Protein AF-A0A9D1E9Y3-F1 (afdb_monomer_lite)

Organism: NCBI:txid2840911

Sequence (82 aa):
MNKLVKDALVLTAITLVSGLALGAVYEITKEPIAQASEAATQEAYRTVFPDAASFEEYAEFDADMANEIAASAGYSGAEITD

Foldseek 3Di:
DDPVVVVVVVVVVVVVVVVVVVVVVCVVVVVVVVVVVVVVVFVVVCVVVVPDPGDDDPPPDDQVVVQVVCVVVVNVVDRDDD

pLDDT: mean 88.31,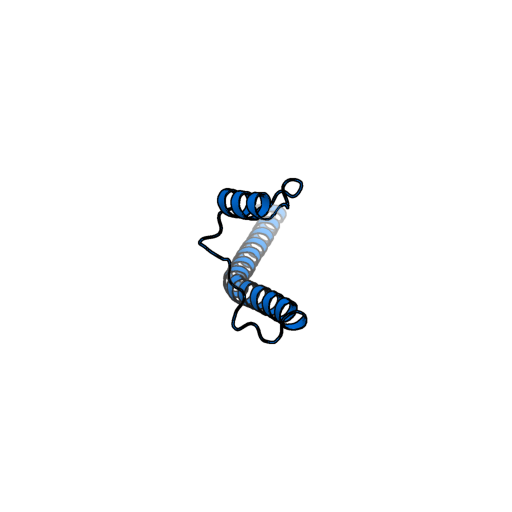 std 5.95, range [65.62, 97.62]

Radius of gyration: 26.33 Å; chains: 1; bounding box: 46×27×73 Å

Secondary structure (DSSP, 8-state):
--HHHHHHHHHHHHHHHHHHHHHHHHHHHHHHHHHHHHHHHHHHHHHH-TT-S-----TT--HHHHHHHHHHTT-TT-----

Structure (mmCIF, N/CA/C/O backbone):
data_AF-A0A9D1E9Y3-F1
#
_entry.id   AF-A0A9D1E9Y3-F1
#
loop_
_atom_site.group_PDB
_atom_site.id
_atom_site.type_symbol
_atom_site.label_atom_id
_atom_site.label_alt_id
_atom_site.label_comp_id
_atom_site.label_asym_id
_atom_site.label_entity_id
_atom_site.label_seq_id
_atom_site.pdbx_PDB_ins_code
_atom_site.Cartn_x
_atom_site.Cartn_y
_atom_site.Cartn_z
_atom_site.occupancy
_atom_site.B_iso_or_equiv
_atom_site.auth_seq_id
_atom_site.auth_comp_id
_atom_site.auth_asym_id
_atom_site.auth_atom_id
_atom_site.pdbx_PDB_model_num
ATOM 1 N N . MET A 1 1 ? -14.730 7.311 41.172 1.00 65.62 1 MET A N 1
ATOM 2 C CA . MET A 1 1 ? -14.448 7.763 39.791 1.00 65.62 1 MET A CA 1
ATOM 3 C C . MET A 1 1 ? -15.600 8.648 39.334 1.00 65.62 1 MET A C 1
ATOM 5 O O . MET A 1 1 ? -16.740 8.207 39.441 1.00 65.62 1 MET A O 1
ATOM 9 N N . ASN A 1 2 ? -15.340 9.878 38.883 1.00 83.94 2 ASN A N 1
ATOM 10 C CA . ASN A 1 2 ? -16.392 10.770 38.375 1.00 83.94 2 ASN A CA 1
ATOM 11 C C . ASN A 1 2 ? -17.015 10.176 37.100 1.00 83.94 2 ASN A C 1
ATOM 13 O O . ASN A 1 2 ? -16.284 9.606 36.290 1.00 83.94 2 ASN A O 1
ATOM 17 N N . LYS A 1 3 ? -18.340 10.304 36.913 1.00 89.81 3 LYS A N 1
ATOM 18 C CA . LYS A 1 3 ? -19.062 9.744 35.746 1.00 89.81 3 LYS A CA 1
ATOM 19 C C . LYS A 1 3 ? -18.394 10.114 34.420 1.00 89.81 3 LYS A C 1
ATOM 21 O O . LYS A 1 3 ? -18.094 9.230 33.636 1.00 89.81 3 LYS A O 1
ATOM 26 N N . LEU A 1 4 ? -18.018 11.383 34.274 1.00 92.06 4 LEU A N 1
ATOM 27 C CA . LEU A 1 4 ? -17.316 11.905 33.102 1.00 92.06 4 LEU A CA 1
ATOM 28 C C . LEU A 1 4 ? -16.029 11.130 32.762 1.00 92.06 4 LEU A C 1
ATOM 30 O O . LEU A 1 4 ? -15.790 10.802 31.606 1.00 92.06 4 LEU A O 1
ATOM 34 N N . VAL A 1 5 ? -15.220 10.793 33.772 1.00 93.25 5 VAL A N 1
ATOM 35 C CA . VAL A 1 5 ? -13.970 10.038 33.576 1.00 93.25 5 VAL A CA 1
ATOM 36 C C . VAL A 1 5 ? -14.271 8.603 33.149 1.00 93.25 5 VAL A C 1
ATOM 38 O O . VAL A 1 5 ? -13.573 8.060 32.301 1.00 93.25 5 VAL A O 1
ATOM 41 N N . LYS A 1 6 ? -15.324 7.991 33.702 1.00 91.62 6 LYS A N 1
ATOM 42 C CA . LYS A 1 6 ? -15.732 6.634 33.321 1.00 91.62 6 LYS A CA 1
ATOM 43 C C . LYS A 1 6 ? -16.245 6.590 31.880 1.00 91.62 6 LYS A C 1
ATOM 45 O O . LYS A 1 6 ? -15.852 5.704 31.130 1.00 91.62 6 LYS A O 1
ATOM 50 N N . ASP A 1 7 ? -17.065 7.560 31.498 1.00 95.69 7 ASP A N 1
ATOM 51 C CA . ASP A 1 7 ? -17.676 7.616 30.170 1.00 95.69 7 ASP A CA 1
ATOM 52 C C . ASP A 1 7 ? -16.619 7.892 29.085 1.00 95.69 7 ASP A C 1
ATOM 54 O O . ASP A 1 7 ? -16.610 7.232 28.045 1.00 95.69 7 ASP A O 1
ATOM 58 N N . ALA A 1 8 ? -15.651 8.775 29.360 1.00 95.19 8 ALA A N 1
ATOM 59 C CA . ALA A 1 8 ? -14.521 9.026 28.464 1.00 95.19 8 ALA A CA 1
ATOM 60 C C . ALA A 1 8 ? -13.635 7.784 28.260 1.00 95.19 8 ALA A C 1
ATOM 62 O O . ALA A 1 8 ? -13.186 7.507 27.145 1.00 95.19 8 ALA A O 1
ATOM 63 N N . LEU A 1 9 ? -13.400 7.011 29.323 1.00 95.81 9 LEU A N 1
ATOM 64 C CA . LEU A 1 9 ? -12.582 5.799 29.265 1.00 95.81 9 LEU A CA 1
ATOM 65 C C . LEU A 1 9 ? -13.278 4.699 28.449 1.00 95.81 9 LEU A C 1
ATOM 67 O O . LEU A 1 9 ? -12.640 4.042 27.629 1.00 95.81 9 LEU A O 1
ATOM 71 N N . VAL A 1 10 ? -14.599 4.561 28.598 1.00 96.31 10 VAL A N 1
ATOM 72 C CA . VAL A 1 10 ? -15.406 3.638 27.785 1.00 96.31 10 VAL A CA 1
ATOM 73 C C . VAL A 1 10 ? -15.384 4.034 26.308 1.00 96.31 10 VAL A C 1
ATOM 75 O O . VAL A 1 10 ? -15.149 3.173 25.463 1.00 96.31 10 VAL A O 1
ATOM 78 N N . LEU A 1 11 ? -15.565 5.321 25.988 1.00 96.81 11 LEU A N 1
ATOM 79 C CA . LEU A 1 11 ? -15.488 5.797 24.604 1.00 96.81 11 LEU A CA 1
ATOM 80 C C . LEU A 1 11 ? -14.116 5.487 23.997 1.00 96.81 11 LEU A C 1
ATOM 82 O O . LEU A 1 11 ? -14.044 4.906 22.922 1.00 96.81 11 LEU A O 1
ATOM 86 N N . THR A 1 12 ? -13.039 5.790 24.726 1.00 95.75 12 THR A N 1
ATOM 87 C CA . THR A 1 12 ? -11.660 5.531 24.282 1.00 95.75 12 THR A CA 1
ATOM 88 C C . THR A 1 12 ? -11.426 4.047 23.998 1.00 95.75 12 THR A C 1
ATOM 90 O O . THR A 1 12 ? -10.818 3.710 22.984 1.00 95.75 12 THR A O 1
ATOM 93 N N . ALA A 1 13 ? -11.942 3.154 24.847 1.00 97.50 13 ALA A N 1
ATOM 94 C CA . ALA A 1 13 ? -11.831 1.715 24.633 1.00 97.50 13 ALA A CA 1
ATOM 95 C C . ALA A 1 13 ? -12.539 1.269 23.342 1.00 97.50 13 ALA A C 1
ATOM 97 O O . ALA A 1 13 ? -11.966 0.508 22.564 1.00 97.50 13 ALA A O 1
ATOM 98 N N . ILE A 1 14 ? -13.747 1.775 23.072 1.00 97.19 14 ILE A N 1
ATOM 99 C CA . ILE A 1 14 ? -14.486 1.454 21.841 1.00 97.19 14 ILE A CA 1
ATOM 100 C C . ILE A 1 14 ? -13.737 1.974 20.608 1.00 97.19 14 ILE A C 1
ATOM 102 O O . ILE A 1 14 ? -13.596 1.244 19.622 1.00 97.19 14 ILE A O 1
ATOM 106 N N . THR A 1 15 ? -13.214 3.202 20.663 1.00 97.12 15 THR A N 1
ATOM 107 C CA . THR A 1 15 ? -12.433 3.786 19.564 1.00 97.12 15 THR A CA 1
ATOM 108 C C . THR A 1 15 ? -11.161 2.984 19.301 1.00 97.12 15 THR A C 1
ATOM 110 O O . THR A 1 15 ? -10.830 2.732 18.145 1.00 97.12 15 THR A O 1
ATOM 113 N N . LEU A 1 16 ? -10.480 2.528 20.357 1.00 97.50 16 LEU A N 1
ATOM 114 C CA . LEU A 1 16 ? -9.278 1.705 20.241 1.00 97.50 16 LEU A CA 1
ATOM 115 C C . LEU A 1 16 ? -9.585 0.362 19.567 1.00 97.50 16 LEU A C 1
ATOM 117 O O . LEU A 1 16 ? -8.912 -0.004 18.608 1.00 97.50 16 LEU A O 1
ATOM 121 N N . VAL A 1 17 ? -10.623 -0.349 20.023 1.00 97.00 17 VAL A N 1
ATOM 122 C CA . VAL A 1 17 ? -11.024 -1.634 19.424 1.00 97.00 17 VAL A CA 1
ATOM 123 C C . VAL A 1 17 ? -11.417 -1.452 17.959 1.00 97.00 17 VAL A C 1
ATOM 125 O O . VAL A 1 17 ? -11.005 -2.239 17.111 1.00 97.00 17 VAL A O 1
ATOM 128 N N . SER A 1 18 ? -12.159 -0.388 17.648 1.00 96.94 18 SER A N 1
ATOM 129 C CA . SER A 1 18 ? -12.564 -0.082 16.272 1.00 96.94 18 SER A CA 1
ATOM 130 C C . SER A 1 18 ? -11.357 0.236 15.386 1.00 96.94 18 SER A C 1
ATOM 132 O O . SER A 1 18 ? -11.268 -0.271 14.272 1.00 96.94 18 SER A O 1
ATOM 134 N N . GLY A 1 19 ? -10.399 1.020 15.889 1.00 97.62 19 GLY A N 1
ATOM 135 C CA . GLY A 1 19 ? -9.160 1.333 15.176 1.00 97.62 19 GLY A CA 1
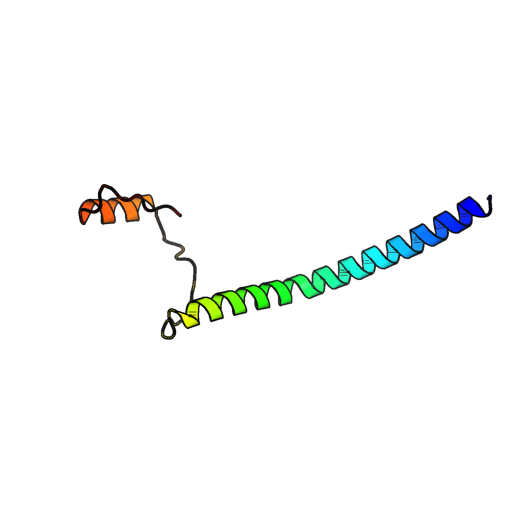ATOM 136 C C . GLY A 1 19 ? -8.310 0.092 14.899 1.00 97.62 19 GLY A C 1
ATOM 137 O O . GLY A 1 19 ? -7.826 -0.078 13.783 1.00 97.62 19 GLY A O 1
ATOM 138 N N . LEU A 1 20 ? -8.185 -0.813 15.876 1.00 96.06 20 LEU A N 1
ATOM 139 C CA . LEU A 1 20 ? -7.471 -2.081 15.697 1.00 96.06 20 LEU A CA 1
ATOM 140 C C . LEU A 1 20 ? -8.172 -2.997 14.684 1.00 96.06 20 LEU A C 1
ATOM 142 O O . LEU A 1 20 ? -7.506 -3.583 13.834 1.00 96.06 20 LEU A O 1
ATOM 146 N N . ALA A 1 21 ? -9.505 -3.089 14.730 1.00 96.00 21 ALA A N 1
ATOM 147 C CA . ALA A 1 21 ? -10.276 -3.875 13.770 1.00 96.00 21 ALA A CA 1
ATOM 148 C C . ALA A 1 21 ? -10.133 -3.334 12.336 1.00 96.00 21 ALA A C 1
ATOM 150 O O . ALA A 1 21 ? -9.883 -4.104 11.412 1.00 96.00 21 ALA A O 1
ATOM 151 N N . LEU A 1 22 ? -10.229 -2.012 12.153 1.00 95.56 22 LEU A N 1
ATOM 152 C CA . LEU A 1 22 ? -10.012 -1.366 10.854 1.00 95.56 22 LEU A CA 1
ATOM 153 C C . LEU A 1 22 ? -8.574 -1.557 10.354 1.00 95.56 22 LEU A C 1
ATOM 155 O O . LEU A 1 22 ? -8.379 -1.828 9.173 1.00 95.56 22 LEU A O 1
ATOM 159 N N . GLY A 1 23 ? -7.583 -1.475 11.246 1.00 95.31 23 GLY A N 1
ATOM 160 C CA . GLY A 1 23 ? -6.184 -1.756 10.918 1.00 95.31 23 GLY A CA 1
ATOM 161 C C . GLY A 1 23 ? -5.970 -3.194 10.440 1.00 95.31 23 GLY A C 1
ATOM 162 O O . GLY A 1 23 ? -5.311 -3.408 9.429 1.00 95.31 23 GLY A O 1
ATOM 163 N N . ALA A 1 24 ? -6.588 -4.176 11.103 1.00 93.94 24 ALA A N 1
ATOM 164 C CA . ALA A 1 24 ? -6.513 -5.575 10.683 1.00 93.94 24 ALA A CA 1
ATOM 165 C C . ALA A 1 24 ? -7.158 -5.809 9.307 1.00 93.94 24 ALA A C 1
ATOM 167 O O . ALA A 1 24 ? -6.584 -6.499 8.467 1.00 93.94 24 ALA A O 1
ATOM 168 N N . VAL A 1 25 ? -8.325 -5.207 9.049 1.00 93.31 25 VAL A N 1
ATOM 169 C CA . VAL A 1 25 ? -8.974 -5.272 7.729 1.00 93.31 25 VAL A CA 1
ATOM 170 C C . VAL A 1 25 ? -8.092 -4.630 6.660 1.00 93.31 25 VAL A C 1
ATOM 172 O O . VAL A 1 25 ? -7.974 -5.184 5.573 1.00 93.31 25 VAL A O 1
ATOM 175 N N . TYR A 1 26 ? -7.443 -3.507 6.971 1.00 93.50 26 TYR A N 1
ATOM 176 C CA . TYR A 1 26 ? -6.536 -2.844 6.040 1.00 93.50 26 TYR A CA 1
ATOM 177 C C . TYR A 1 26 ? -5.351 -3.732 5.646 1.00 93.50 26 TYR A C 1
ATOM 179 O O . TYR A 1 26 ? -5.050 -3.830 4.463 1.00 93.50 26 TYR A O 1
ATOM 187 N N . GLU A 1 27 ? -4.714 -4.433 6.590 1.00 91.56 27 GLU A N 1
ATOM 188 C CA . GLU A 1 27 ? -3.636 -5.375 6.244 1.00 91.56 27 GLU A CA 1
ATOM 189 C C . GLU A 1 27 ? -4.111 -6.476 5.284 1.00 91.56 27 GLU A C 1
ATOM 191 O O . GLU A 1 27 ? -3.395 -6.822 4.350 1.00 91.56 27 GLU A O 1
ATOM 196 N N . ILE A 1 28 ? -5.341 -6.974 5.454 1.00 90.31 28 ILE A N 1
ATOM 197 C CA . ILE A 1 28 ? -5.927 -7.983 4.558 1.00 90.31 28 ILE A CA 1
ATOM 198 C C . ILE A 1 28 ? -6.224 -7.395 3.171 1.00 90.31 28 ILE A C 1
ATOM 200 O O . ILE A 1 28 ? -6.100 -8.094 2.168 1.00 90.31 28 ILE A O 1
ATOM 204 N N . THR A 1 29 ? -6.635 -6.125 3.087 1.00 89.25 29 THR A N 1
ATOM 205 C CA . THR A 1 29 ? -7.018 -5.501 1.812 1.00 89.25 29 THR A CA 1
ATOM 206 C C . THR A 1 29 ? -5.861 -4.857 1.054 1.00 89.25 29 THR A C 1
ATOM 208 O O . THR A 1 29 ? -5.997 -4.638 -0.147 1.00 89.25 29 THR A O 1
ATOM 211 N N . LYS A 1 30 ? -4.715 -4.584 1.687 1.00 88.94 30 LYS A N 1
ATOM 212 C CA . LYS A 1 30 ? -3.534 -4.012 1.012 1.00 88.94 30 LYS A CA 1
ATOM 213 C C . LYS A 1 30 ? -3.080 -4.832 -0.190 1.00 88.94 30 LYS A C 1
ATOM 215 O O . LYS A 1 30 ? -2.867 -4.280 -1.262 1.00 88.94 30 LYS A O 1
ATOM 220 N N . GLU A 1 31 ? -2.932 -6.135 -0.001 1.00 86.06 31 GLU A N 1
ATOM 221 C CA . GLU A 1 31 ? -2.417 -7.046 -1.020 1.00 86.06 31 GLU A CA 1
ATOM 222 C C . GLU A 1 31 ? -3.340 -7.150 -2.253 1.00 86.06 31 GLU A C 1
ATOM 224 O O . GLU A 1 31 ? -2.848 -6.981 -3.371 1.00 86.06 31 GLU A O 1
ATOM 229 N N . PRO A 1 32 ? -4.674 -7.328 -2.117 1.00 86.12 32 PRO A N 1
ATOM 230 C CA . PRO A 1 32 ? -5.566 -7.284 -3.273 1.00 86.12 32 PRO A CA 1
ATOM 231 C C . PRO A 1 32 ? -5.685 -5.884 -3.897 1.00 86.12 32 PRO A C 1
ATOM 233 O O . PRO A 1 32 ? -5.897 -5.789 -5.103 1.00 86.12 32 PRO A O 1
ATOM 236 N N . ILE A 1 33 ? -5.525 -4.796 -3.129 1.00 85.88 33 ILE A N 1
ATOM 237 C CA . ILE A 1 33 ? -5.482 -3.430 -3.687 1.00 85.88 33 ILE A CA 1
ATOM 238 C C . ILE A 1 33 ? -4.226 -3.234 -4.544 1.00 85.88 33 ILE A C 1
ATOM 240 O O . ILE A 1 33 ? -4.328 -2.684 -5.640 1.00 85.88 33 ILE A O 1
ATOM 244 N N . ALA A 1 34 ? -3.065 -3.699 -4.077 1.00 87.12 34 ALA A N 1
ATOM 245 C CA . ALA A 1 34 ? -1.819 -3.637 -4.835 1.00 87.12 34 ALA A CA 1
ATOM 246 C C . ALA A 1 34 ? -1.942 -4.412 -6.155 1.00 87.12 34 ALA A C 1
ATOM 248 O O . ALA A 1 34 ? -1.723 -3.840 -7.219 1.00 87.12 34 ALA A O 1
ATOM 249 N N . GLN A 1 35 ? -2.433 -5.654 -6.100 1.00 83.06 35 GLN A N 1
ATOM 250 C CA . GLN A 1 35 ? -2.672 -6.467 -7.298 1.00 83.06 35 GLN A CA 1
ATOM 251 C C . GLN A 1 35 ? -3.666 -5.814 -8.267 1.00 83.06 35 GLN A C 1
ATOM 253 O O . GLN A 1 35 ? -3.449 -5.828 -9.476 1.00 83.06 35 GLN A O 1
ATOM 258 N N . ALA A 1 36 ? -4.750 -5.213 -7.764 1.00 84.75 36 ALA A N 1
ATOM 259 C CA . ALA A 1 36 ? -5.714 -4.511 -8.610 1.00 84.75 36 ALA A CA 1
ATOM 260 C C . ALA A 1 36 ? -5.103 -3.265 -9.276 1.00 84.75 36 ALA A C 1
ATOM 262 O O . ALA A 1 36 ? -5.386 -2.992 -10.441 1.00 84.75 36 ALA A O 1
ATOM 263 N N . SER A 1 37 ? -4.250 -2.529 -8.558 1.00 82.69 37 SER A N 1
ATOM 264 C CA . SER A 1 37 ? -3.530 -1.368 -9.092 1.00 82.69 37 SER A CA 1
ATOM 265 C C . SER A 1 37 ? -2.512 -1.771 -10.162 1.00 82.69 37 SER A C 1
ATOM 267 O O . SER A 1 37 ? -2.426 -1.126 -11.209 1.00 82.69 37 SER A O 1
ATOM 269 N N . GLU A 1 38 ? -1.762 -2.847 -9.927 1.00 82.38 38 GLU A N 1
ATOM 270 C CA . GLU A 1 38 ? -0.827 -3.410 -10.905 1.00 82.38 38 GLU A CA 1
ATOM 271 C C . GLU A 1 38 ? -1.563 -3.919 -12.147 1.00 82.38 38 GLU A C 1
ATOM 273 O O . GLU A 1 38 ? -1.165 -3.602 -13.266 1.00 82.38 38 GLU A O 1
ATOM 278 N N . ALA A 1 39 ? -2.677 -4.636 -11.971 1.00 83.62 39 ALA A N 1
ATOM 279 C CA . ALA A 1 39 ? -3.501 -5.117 -13.075 1.00 83.62 39 ALA A CA 1
ATOM 280 C C . ALA A 1 39 ? -4.070 -3.962 -13.912 1.00 83.62 39 ALA A C 1
ATOM 282 O O . ALA A 1 39 ? -3.981 -4.000 -15.137 1.00 83.62 39 ALA A O 1
ATOM 283 N N . ALA A 1 40 ? -4.587 -2.910 -13.269 1.00 84.50 40 ALA A N 1
ATOM 284 C CA . ALA A 1 40 ? -5.083 -1.722 -13.964 1.00 84.50 40 ALA A CA 1
ATOM 285 C C . ALA A 1 40 ? -3.965 -0.990 -14.727 1.00 84.50 40 ALA A C 1
ATOM 287 O O . ALA A 1 40 ? -4.173 -0.519 -15.845 1.00 84.50 40 ALA A O 1
ATOM 288 N N . THR A 1 41 ? -2.762 -0.925 -14.149 1.00 82.44 41 THR A N 1
ATOM 289 C CA . THR A 1 41 ? -1.586 -0.330 -14.804 1.00 82.44 41 THR A CA 1
ATOM 290 C C . THR A 1 41 ? -1.170 -1.147 -16.027 1.00 82.44 41 THR A C 1
ATOM 292 O O . THR A 1 41 ? -0.963 -0.592 -17.106 1.00 82.44 41 THR A O 1
ATOM 295 N N . GLN A 1 42 ? -1.123 -2.474 -15.901 1.00 81.00 42 GLN A N 1
ATOM 296 C CA . GLN A 1 42 ? -0.839 -3.361 -17.028 1.00 81.00 42 GLN A CA 1
ATOM 297 C C . GLN A 1 42 ? -1.921 -3.279 -18.113 1.00 81.00 42 GLN A C 1
ATOM 299 O O . GLN A 1 42 ? -1.585 -3.250 -19.293 1.00 81.00 42 GLN A O 1
ATOM 304 N N . GLU A 1 43 ? -3.204 -3.192 -17.752 1.00 84.56 43 GLU A N 1
ATOM 305 C CA . GLU A 1 43 ? -4.306 -3.001 -18.706 1.00 84.56 43 GLU A CA 1
ATOM 306 C C . GLU A 1 43 ? -4.175 -1.669 -19.468 1.00 84.56 43 GLU A C 1
ATOM 308 O O . GLU A 1 43 ? -4.349 -1.618 -20.693 1.00 84.56 43 GLU A O 1
ATOM 313 N N . ALA A 1 44 ? -3.779 -0.597 -18.778 1.00 85.00 44 ALA A N 1
ATOM 314 C CA . ALA A 1 44 ? -3.484 0.681 -19.415 1.00 85.00 44 ALA A CA 1
ATOM 315 C C . ALA A 1 44 ? -2.319 0.564 -20.417 1.00 85.00 44 ALA A C 1
ATOM 317 O O . ALA A 1 44 ? -2.430 1.053 -21.543 1.00 85.00 44 ALA A O 1
ATOM 318 N N . TYR A 1 45 ? -1.238 -0.143 -20.072 1.00 85.00 45 TYR A N 1
ATOM 319 C CA . TYR A 1 45 ? -0.129 -0.389 -21.004 1.00 85.00 45 TYR A CA 1
ATOM 320 C C . TYR A 1 45 ? -0.528 -1.285 -22.182 1.00 85.00 45 TYR A C 1
ATOM 322 O O . TYR A 1 45 ? -0.159 -1.007 -23.324 1.00 85.00 45 TYR A O 1
ATOM 330 N N . ARG A 1 46 ? -1.369 -2.300 -21.959 1.00 85.12 46 ARG A N 1
ATOM 331 C CA . ARG A 1 46 ? -1.941 -3.132 -23.033 1.00 85.12 46 ARG A CA 1
ATOM 332 C C . ARG A 1 46 ? -2.806 -2.342 -24.004 1.00 85.12 46 ARG A C 1
ATOM 334 O O . ARG A 1 46 ? -2.867 -2.697 -25.176 1.00 85.12 46 ARG A O 1
ATOM 341 N N . THR A 1 47 ? -3.452 -1.274 -23.544 1.00 85.69 47 THR A N 1
ATOM 342 C CA . THR A 1 47 ? -4.266 -0.413 -24.414 1.00 85.69 47 THR A CA 1
ATOM 343 C C . THR A 1 47 ? -3.415 0.243 -25.504 1.00 85.69 47 THR A C 1
ATOM 345 O O . THR A 1 47 ? -3.874 0.391 -26.635 1.00 85.69 47 THR A O 1
ATOM 348 N N . VAL A 1 48 ? -2.170 0.611 -25.185 1.00 86.69 48 VAL A N 1
ATOM 349 C CA . VAL A 1 48 ? -1.237 1.229 -26.142 1.00 86.69 48 VAL A CA 1
ATOM 350 C C . VAL A 1 48 ? -0.332 0.209 -26.843 1.00 86.69 48 VAL A C 1
ATOM 352 O O . VAL A 1 48 ? 0.072 0.447 -27.978 1.00 86.69 48 VAL A O 1
ATOM 355 N N . PHE A 1 49 ? -0.064 -0.940 -26.214 1.00 87.38 49 PHE A N 1
ATOM 356 C CA . PHE A 1 49 ? 0.746 -2.039 -26.753 1.00 87.38 49 PHE A CA 1
ATOM 357 C C . PHE A 1 49 ? 0.064 -3.405 -26.527 1.00 87.38 49 PHE A C 1
ATOM 359 O O . PHE A 1 49 ? 0.418 -4.139 -25.599 1.00 87.38 49 PHE A O 1
ATOM 366 N N . PRO A 1 50 ? -0.917 -3.778 -27.370 1.00 83.19 50 PRO A N 1
ATOM 367 C CA . PRO A 1 50 ? -1.752 -4.964 -27.149 1.00 83.19 50 PRO A CA 1
ATOM 368 C C . PRO A 1 50 ? -0.994 -6.294 -27.284 1.00 83.19 50 PRO A C 1
ATOM 370 O O . PRO A 1 50 ? -1.274 -7.234 -26.534 1.00 83.19 50 PRO A O 1
ATOM 373 N N . ASP A 1 51 ? -0.004 -6.360 -28.179 1.00 88.00 51 ASP A N 1
ATOM 374 C CA . ASP A 1 51 ? 0.742 -7.586 -28.504 1.00 88.00 51 ASP A CA 1
ATOM 375 C C . ASP A 1 51 ? 1.903 -7.901 -27.535 1.00 88.00 51 ASP A C 1
ATOM 377 O O . ASP A 1 51 ? 2.526 -8.958 -27.642 1.00 88.00 51 ASP A O 1
ATOM 381 N N . ALA A 1 52 ? 2.229 -7.009 -26.592 1.00 82.88 52 ALA A N 1
ATOM 382 C CA . ALA A 1 52 ? 3.340 -7.212 -25.655 1.00 82.88 52 ALA A CA 1
ATOM 383 C C . ALA A 1 52 ? 3.065 -8.408 -24.728 1.00 82.88 52 ALA A C 1
ATOM 385 O O . ALA A 1 52 ? 1.974 -8.510 -24.205 1.00 82.88 52 ALA A O 1
ATOM 386 N N . ALA A 1 53 ? 3.995 -9.334 -24.483 1.00 79.75 53 ALA A N 1
ATOM 387 C CA . ALA A 1 53 ? 3.699 -10.516 -23.653 1.00 79.75 53 ALA A CA 1
ATOM 388 C C . ALA A 1 53 ? 3.584 -10.204 -22.144 1.00 79.75 53 ALA A C 1
ATOM 390 O O . ALA A 1 53 ? 2.711 -10.762 -21.478 1.00 79.75 53 ALA A O 1
ATOM 391 N N . SER A 1 54 ? 4.400 -9.282 -21.632 1.00 78.50 54 SER A N 1
ATOM 392 C CA . SER A 1 54 ? 4.361 -8.731 -20.270 1.00 78.50 54 SER A CA 1
ATOM 393 C C . SER A 1 54 ? 4.980 -7.324 -20.259 1.00 78.50 54 SER A C 1
ATOM 395 O O . SER A 1 54 ? 5.597 -6.910 -21.242 1.00 78.50 54 SER A O 1
ATOM 397 N N . PHE A 1 55 ? 4.772 -6.580 -19.169 1.00 81.69 55 PHE A N 1
ATOM 398 C CA . PHE A 1 55 ? 5.435 -5.302 -18.907 1.00 81.69 55 PHE A CA 1
ATOM 399 C C . PHE A 1 55 ? 6.198 -5.444 -17.598 1.00 81.69 55 PHE A C 1
ATOM 401 O O . PHE A 1 55 ? 5.598 -5.444 -16.526 1.00 81.69 55 PHE A O 1
ATOM 408 N N . GLU A 1 56 ? 7.506 -5.624 -17.708 1.00 82.44 56 GLU A N 1
ATOM 409 C CA . GLU A 1 56 ? 8.408 -5.816 -16.579 1.00 82.44 56 GLU A CA 1
ATOM 410 C C . GLU A 1 56 ? 9.532 -4.792 -16.666 1.00 82.44 56 GLU A C 1
ATOM 412 O O . GLU A 1 56 ? 9.902 -4.339 -17.752 1.00 82.44 56 GLU A O 1
ATOM 417 N N . GLU A 1 57 ? 10.052 -4.418 -15.505 1.00 80.69 57 GLU A N 1
ATOM 418 C CA . GLU A 1 57 ? 11.209 -3.544 -15.412 1.00 80.69 57 GLU A CA 1
ATOM 419 C C . GLU A 1 57 ? 12.432 -4.271 -15.980 1.00 80.69 57 GLU A C 1
ATOM 421 O O . GLU A 1 57 ? 12.683 -5.443 -15.676 1.00 80.69 57 GLU A O 1
ATOM 426 N N . TYR A 1 58 ? 13.188 -3.599 -16.846 1.00 83.50 58 TYR A N 1
ATOM 427 C CA . TYR A 1 58 ? 14.381 -4.192 -17.431 1.00 83.50 58 TYR A CA 1
ATOM 428 C C . TYR A 1 58 ? 15.512 -4.143 -16.400 1.00 83.50 58 TYR A C 1
ATOM 430 O O . TYR A 1 58 ? 16.203 -3.141 -16.276 1.00 83.50 58 TYR A O 1
ATOM 438 N N . ALA A 1 59 ? 15.689 -5.230 -15.647 1.00 83.62 59 ALA A N 1
ATOM 439 C CA . ALA A 1 59 ? 16.621 -5.299 -14.514 1.00 83.62 59 ALA A CA 1
ATOM 440 C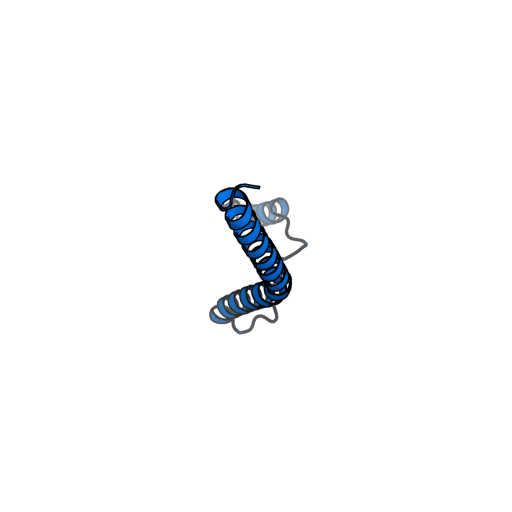 C . ALA A 1 59 ? 18.101 -5.059 -14.876 1.00 83.62 59 ALA A C 1
ATOM 442 O O . ALA A 1 59 ? 18.920 -4.806 -13.998 1.00 83.62 59 ALA A O 1
ATOM 443 N N . GLU A 1 60 ? 18.449 -5.166 -16.158 1.00 86.62 60 GLU A N 1
ATOM 444 C CA . GLU A 1 60 ? 19.791 -4.909 -16.692 1.00 86.62 60 GLU A CA 1
ATOM 445 C C . GLU A 1 60 ? 19.894 -3.520 -17.343 1.00 86.62 60 GLU A C 1
ATOM 447 O O . GLU A 1 60 ? 20.819 -3.257 -18.115 1.00 86.62 60 GLU A O 1
ATOM 452 N N . PHE A 1 61 ? 18.924 -2.638 -17.088 1.00 88.38 61 PHE A N 1
ATOM 453 C CA . PHE A 1 61 ? 18.985 -1.265 -17.553 1.00 88.38 61 PHE A CA 1
ATOM 454 C C . PHE A 1 61 ? 20.136 -0.531 -16.865 1.00 88.38 61 PHE A C 1
ATOM 456 O O . PHE A 1 61 ? 20.248 -0.509 -15.642 1.00 88.38 61 PHE A O 1
ATOM 463 N N . ASP A 1 62 ? 20.989 0.079 -17.679 1.00 89.50 62 ASP A N 1
ATOM 464 C CA . ASP A 1 62 ? 22.092 0.914 -17.236 1.00 89.50 62 ASP A CA 1
ATOM 465 C C . ASP A 1 62 ? 22.036 2.209 -18.047 1.00 89.50 62 ASP A C 1
ATOM 467 O O . ASP A 1 62 ? 22.201 2.205 -19.274 1.00 89.50 62 ASP A O 1
ATOM 471 N N . ALA A 1 63 ? 21.727 3.310 -17.362 1.00 89.81 63 ALA A N 1
ATOM 472 C CA . ALA A 1 63 ? 21.551 4.610 -17.993 1.00 89.81 63 ALA A CA 1
ATOM 473 C C . ALA A 1 63 ? 22.854 5.112 -18.635 1.00 89.81 63 ALA A C 1
ATOM 475 O O . ALA A 1 63 ? 22.806 5.710 -19.710 1.00 89.81 63 ALA A O 1
ATOM 476 N N . ASP A 1 64 ? 24.018 4.831 -18.042 1.00 89.56 64 ASP A N 1
ATOM 477 C CA . ASP A 1 64 ? 25.316 5.240 -18.589 1.00 89.56 64 ASP A CA 1
ATOM 478 C C . ASP A 1 64 ? 25.608 4.502 -19.905 1.00 89.56 64 ASP A C 1
ATOM 480 O O . ASP A 1 64 ? 25.963 5.126 -20.911 1.00 89.56 64 ASP A O 1
ATOM 484 N N . MET A 1 65 ? 25.362 3.191 -19.942 1.00 88.75 65 MET A N 1
ATOM 485 C CA . MET A 1 65 ? 25.507 2.370 -21.144 1.00 88.75 65 MET A CA 1
ATOM 486 C C . MET A 1 65 ? 24.487 2.761 -22.223 1.00 88.75 65 MET A C 1
ATOM 488 O O . MET A 1 65 ? 24.830 2.842 -23.407 1.00 88.75 65 MET A O 1
ATOM 492 N N . ALA A 1 66 ? 23.240 3.051 -21.839 1.00 89.25 66 ALA A N 1
ATOM 493 C CA . ALA A 1 66 ? 22.216 3.535 -22.762 1.00 89.25 66 ALA A CA 1
ATOM 494 C C . ALA A 1 66 ? 22.600 4.894 -23.371 1.00 89.25 66 ALA A C 1
ATOM 496 O O . ALA A 1 66 ? 22.457 5.092 -24.583 1.00 89.25 66 ALA A O 1
ATOM 497 N N . ASN A 1 67 ? 23.146 5.801 -22.557 1.00 91.88 67 ASN A N 1
ATOM 498 C CA . ASN A 1 67 ? 23.645 7.101 -22.997 1.00 91.88 67 ASN A CA 1
ATOM 499 C C . ASN A 1 67 ? 24.855 6.972 -23.930 1.00 91.88 67 ASN A C 1
ATOM 501 O O . ASN A 1 67 ? 24.926 7.683 -24.934 1.00 91.88 67 ASN A O 1
ATOM 505 N N . GLU A 1 68 ? 25.774 6.042 -23.665 1.00 90.31 68 GLU A N 1
ATOM 506 C CA . GLU A 1 68 ? 26.910 5.773 -24.552 1.00 90.31 68 GLU A CA 1
ATOM 507 C C . GLU A 1 68 ? 26.441 5.261 -25.925 1.00 90.31 68 GLU A C 1
ATOM 509 O O . GLU A 1 68 ? 26.870 5.769 -26.968 1.00 90.31 68 GLU A O 1
ATOM 514 N N . ILE A 1 69 ? 25.489 4.320 -25.943 1.00 89.94 69 ILE A N 1
ATOM 515 C CA . ILE A 1 69 ? 24.883 3.813 -27.182 1.00 89.94 69 ILE A CA 1
ATOM 516 C C . ILE A 1 69 ? 24.168 4.947 -27.930 1.00 89.94 69 ILE A C 1
ATOM 518 O O . ILE A 1 69 ? 24.383 5.116 -29.134 1.00 89.94 69 ILE A O 1
ATOM 522 N N . ALA A 1 70 ? 23.365 5.759 -27.241 1.00 89.75 70 ALA A N 1
ATOM 523 C CA . ALA A 1 70 ? 22.641 6.876 -27.844 1.00 89.75 70 ALA A CA 1
ATOM 524 C C . ALA A 1 70 ? 23.593 7.936 -28.425 1.00 89.75 70 ALA A C 1
ATOM 526 O O . ALA A 1 70 ? 23.402 8.389 -29.560 1.00 89.75 70 ALA A O 1
ATOM 527 N N . ALA A 1 71 ? 24.662 8.280 -27.703 1.00 90.81 71 ALA A N 1
ATOM 528 C CA . ALA A 1 71 ? 25.704 9.182 -28.182 1.00 90.81 71 ALA A CA 1
ATOM 529 C C . ALA A 1 71 ? 26.414 8.616 -29.422 1.00 90.81 71 ALA A C 1
ATOM 531 O O . ALA A 1 71 ? 26.603 9.344 -30.400 1.00 90.81 71 ALA A O 1
ATOM 532 N N . SER A 1 72 ? 26.731 7.315 -29.430 1.00 89.25 72 SER A N 1
ATOM 533 C CA . SER A 1 72 ? 27.339 6.637 -30.586 1.00 89.25 72 SER A CA 1
ATOM 534 C C . SER A 1 72 ? 26.424 6.620 -31.822 1.00 89.25 72 SER A C 1
ATOM 536 O O . SER A 1 72 ? 26.907 6.678 -32.953 1.00 89.25 72 SER A O 1
ATOM 538 N N . ALA A 1 73 ? 25.104 6.625 -31.613 1.00 91.44 73 ALA A N 1
ATOM 539 C CA . ALA A 1 73 ? 24.089 6.722 -32.659 1.00 91.44 73 ALA A CA 1
ATOM 540 C C . ALA A 1 73 ? 23.784 8.173 -33.101 1.00 91.44 73 ALA A C 1
ATOM 542 O O . ALA A 1 73 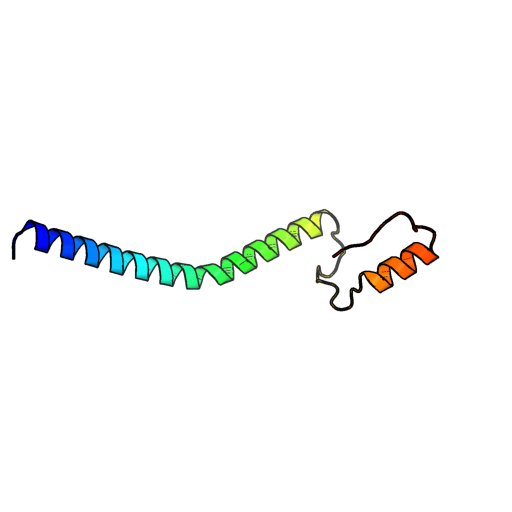? 22.950 8.377 -33.985 1.00 91.44 73 ALA A O 1
ATOM 543 N N . GLY A 1 74 ? 24.466 9.177 -32.532 1.00 90.44 74 GLY A N 1
ATOM 544 C CA . GLY A 1 74 ? 24.342 10.590 -32.911 1.00 90.44 74 GLY A CA 1
ATOM 545 C C . GLY A 1 74 ? 23.341 11.407 -32.085 1.00 90.44 74 GLY A C 1
ATOM 546 O O . GLY A 1 74 ? 23.072 12.556 -32.434 1.00 90.44 74 GLY A O 1
ATOM 547 N N . TYR A 1 75 ? 22.816 10.863 -30.984 1.00 88.56 75 TYR A N 1
ATOM 548 C CA . TYR A 1 75 ? 21.852 11.532 -30.097 1.00 88.56 75 TYR A CA 1
ATOM 549 C C . TYR A 1 75 ? 22.511 12.251 -28.907 1.00 88.56 75 TYR A C 1
ATOM 551 O O . TYR A 1 75 ? 21.929 12.345 -27.834 1.00 88.56 75 TYR A O 1
ATOM 559 N N . SER A 1 76 ? 23.708 12.818 -29.082 1.00 81.19 76 SER A N 1
ATOM 560 C CA . SER A 1 76 ? 24.539 13.405 -28.011 1.00 81.19 76 SER A CA 1
ATOM 561 C C . SER A 1 76 ? 23.949 14.622 -27.267 1.00 81.19 76 SER A C 1
ATOM 563 O O . SER A 1 76 ? 24.628 15.208 -26.430 1.00 81.19 76 SER A O 1
ATOM 565 N N . GLY A 1 77 ? 22.733 15.056 -27.605 1.00 82.94 77 GLY A N 1
ATOM 5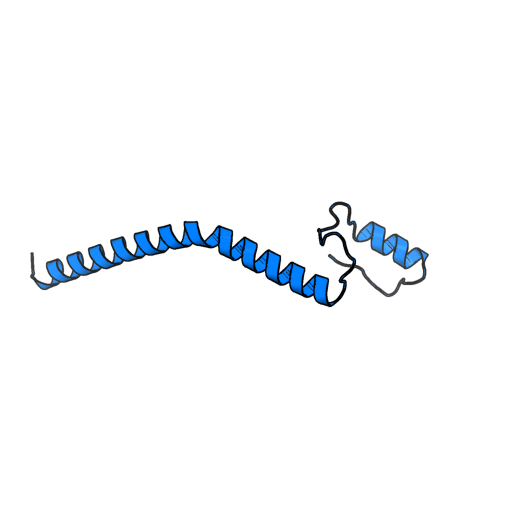66 C CA . GLY A 1 77 ? 22.000 16.122 -26.911 1.00 82.94 77 GLY A CA 1
ATOM 567 C C . GLY A 1 77 ? 20.837 15.626 -26.046 1.00 82.94 77 GLY A C 1
ATOM 568 O O . GLY A 1 77 ? 20.143 16.456 -25.464 1.00 82.94 77 GLY A O 1
ATOM 569 N N . ALA A 1 78 ? 20.595 14.313 -25.999 1.00 79.69 78 ALA A N 1
ATOM 570 C CA . ALA A 1 78 ? 19.580 13.686 -25.163 1.00 79.69 78 ALA A CA 1
ATOM 571 C C . ALA A 1 78 ? 20.257 12.908 -24.028 1.00 79.69 78 ALA A C 1
ATOM 573 O O . ALA A 1 78 ? 21.232 12.199 -24.265 1.00 79.69 78 ALA A O 1
ATOM 574 N N . GLU A 1 79 ? 19.731 13.051 -22.816 1.00 85.31 79 GLU A N 1
ATOM 575 C CA . GLU A 1 79 ? 20.159 12.312 -21.630 1.00 85.31 79 GLU A CA 1
ATOM 576 C C . GLU A 1 79 ? 19.038 11.337 -21.267 1.00 85.31 79 GLU A C 1
ATOM 578 O O . GLU A 1 79 ? 17.889 11.738 -21.066 1.00 85.31 79 GLU A O 1
ATOM 583 N N . ILE A 1 80 ? 19.364 10.051 -21.269 1.00 87.56 80 ILE A N 1
ATOM 584 C CA . ILE A 1 80 ? 18.494 8.976 -20.816 1.00 87.56 80 ILE A CA 1
ATOM 585 C C . ILE A 1 80 ? 18.714 8.851 -19.311 1.00 87.56 80 ILE A C 1
ATOM 587 O O . ILE A 1 80 ? 19.829 8.581 -18.863 1.00 87.56 80 ILE A O 1
ATOM 591 N N . THR A 1 81 ? 17.649 9.066 -18.549 1.00 84.00 81 THR A N 1
ATOM 592 C CA . THR A 1 81 ? 17.611 8.870 -17.099 1.00 84.00 81 THR A CA 1
ATOM 5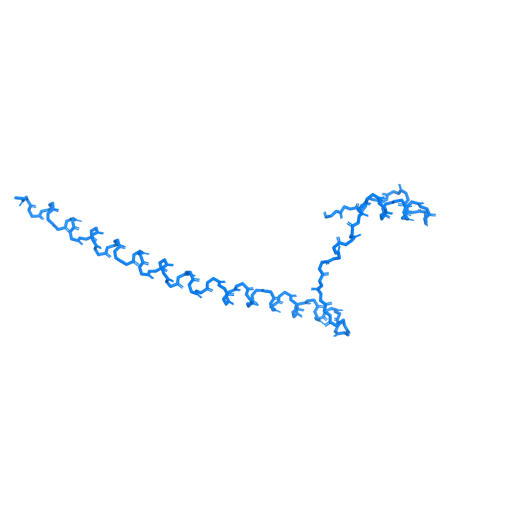93 C C . THR A 1 81 ? 16.652 7.736 -16.763 1.00 84.00 81 THR A C 1
ATOM 595 O O . THR A 1 81 ? 15.771 7.424 -17.566 1.00 84.00 81 THR A O 1
ATOM 598 N N . ASP A 1 82 ? 16.835 7.156 -15.580 1.00 76.38 82 ASP A N 1
ATOM 599 C CA . ASP A 1 82 ? 15.876 6.236 -14.953 1.00 76.38 82 ASP A CA 1
ATOM 600 C C . ASP A 1 82 ? 14.581 6.967 -14.539 1.00 76.38 82 ASP A C 1
ATOM 602 O O . ASP A 1 82 ? 14.678 8.162 -14.151 1.00 76.38 82 ASP A O 1
#